Protein AF-A0AAV1A420-F1 (afdb_monomer_lite)

Radius of gyration: 37.86 Å; chains: 1; bounding box: 73×34×100 Å

Foldseek 3Di:
DDPVVVVVVVVVVVVVVVVVVVVVVVVVVVVVVVVVVVVVVVVVVVVVVVVVVVVVVVVVVVVVVLVVVLVVLVVVCVVPVCSCVPDDPVSVVVSVVVVVVVVVVVVVVVVVVD

Secondary structure (DSSP, 8-state):
--HHHHHHHHHHHHHHHHHHHHHHHHHHHHHHHHHHHHHHHHHHHHHHHHHHHHHHHHHHHHHHHHHHHHHHHHHHHHH-GGGGTT--HHHHHHHHHHHHHHHHHHHHHHHTT-

Structure (mmCIF, N/CA/C/O backbone):
data_AF-A0AAV1A420-F1
#
_entry.id   AF-A0AAV1A420-F1
#
loop_
_atom_site.group_PDB
_atom_site.id
_atom_site.type_symbol
_atom_site.label_atom_id
_atom_site.label_alt_id
_atom_site.label_comp_id
_atom_site.label_asym_id
_atom_site.label_entity_id
_atom_site.label_seq_id
_atom_site.pdbx_PDB_ins_code
_atom_site.Cartn_x
_atom_site.Cartn_y
_atom_site.Cartn_z
_atom_site.occupancy
_atom_site.B_iso_or_equiv
_atom_site.auth_seq_id
_atom_site.auth_comp_id
_atom_site.auth_asym_id
_atom_site.auth_atom_id
_atom_site.pdbx_PDB_model_num
ATOM 1 N N . MET A 1 1 ? 52.264 13.728 -80.039 1.00 52.75 1 MET A N 1
ATOM 2 C CA . MET A 1 1 ? 51.487 13.950 -78.789 1.00 52.75 1 MET A CA 1
ATOM 3 C C . MET A 1 1 ? 51.729 12.813 -77.800 1.00 52.75 1 MET A C 1
ATOM 5 O O . MET A 1 1 ? 51.661 11.649 -78.171 1.00 52.75 1 MET A O 1
ATOM 9 N N . ASN A 1 2 ? 52.093 13.142 -76.558 1.00 55.22 2 ASN A N 1
ATOM 10 C CA . ASN A 1 2 ? 52.756 12.228 -75.622 1.00 55.22 2 ASN A CA 1
ATOM 11 C C . ASN A 1 2 ? 51.743 11.395 -74.796 1.00 55.22 2 ASN A C 1
ATOM 13 O O . ASN A 1 2 ? 51.209 11.878 -73.794 1.00 55.22 2 ASN A O 1
ATOM 17 N N . LYS A 1 3 ? 51.490 10.139 -75.206 1.00 58.91 3 LYS A N 1
ATOM 18 C CA . LYS A 1 3 ? 50.515 9.196 -74.596 1.00 58.91 3 LYS A CA 1
ATOM 19 C C . LYS A 1 3 ? 50.674 9.034 -73.068 1.00 58.91 3 LYS A C 1
ATOM 21 O O . LYS A 1 3 ? 49.698 8.803 -72.358 1.00 58.91 3 LYS A O 1
ATOM 26 N N . LYS A 1 4 ? 51.886 9.242 -72.538 1.00 63.66 4 LYS A N 1
ATOM 27 C CA . LYS A 1 4 ? 52.215 9.155 -71.102 1.00 63.66 4 LYS A CA 1
ATOM 28 C C . LYS A 1 4 ? 51.576 10.271 -70.255 1.00 63.66 4 LYS A C 1
ATOM 30 O O . LYS A 1 4 ? 51.261 10.041 -69.089 1.00 63.66 4 LYS A O 1
ATOM 35 N N . LYS A 1 5 ? 51.347 11.464 -70.827 1.00 62.88 5 LYS A N 1
ATOM 36 C CA . LYS A 1 5 ? 50.676 12.581 -70.129 1.00 62.88 5 LYS A CA 1
ATOM 37 C C . LYS A 1 5 ? 49.162 12.357 -70.008 1.00 62.88 5 LYS A C 1
ATOM 39 O O . LYS A 1 5 ? 48.612 12.612 -68.943 1.00 62.88 5 LYS A O 1
ATOM 44 N N . VAL A 1 6 ? 48.524 11.809 -71.047 1.00 66.31 6 VAL A N 1
ATOM 45 C CA . VAL A 1 6 ? 47.072 11.530 -71.085 1.00 66.31 6 VAL A CA 1
ATOM 46 C C . VAL A 1 6 ? 46.671 10.410 -70.114 1.00 66.31 6 VAL A C 1
ATOM 48 O O . VAL A 1 6 ? 45.632 10.486 -69.464 1.00 66.31 6 VAL A O 1
ATOM 51 N N . ASN A 1 7 ? 47.512 9.386 -69.944 1.00 64.81 7 ASN A N 1
ATOM 52 C CA . ASN A 1 7 ? 47.237 8.322 -68.971 1.00 64.81 7 ASN A CA 1
ATOM 53 C C . ASN A 1 7 ? 47.410 8.788 -67.516 1.00 64.81 7 ASN A C 1
ATOM 55 O O . ASN A 1 7 ? 46.632 8.388 -66.652 1.00 64.81 7 ASN A O 1
ATOM 59 N N . ARG A 1 8 ? 48.380 9.673 -67.235 1.00 61.94 8 ARG A N 1
ATOM 60 C CA . ARG A 1 8 ? 48.552 10.259 -65.893 1.00 61.94 8 ARG A CA 1
ATOM 61 C C . ARG A 1 8 ? 47.397 11.178 -65.5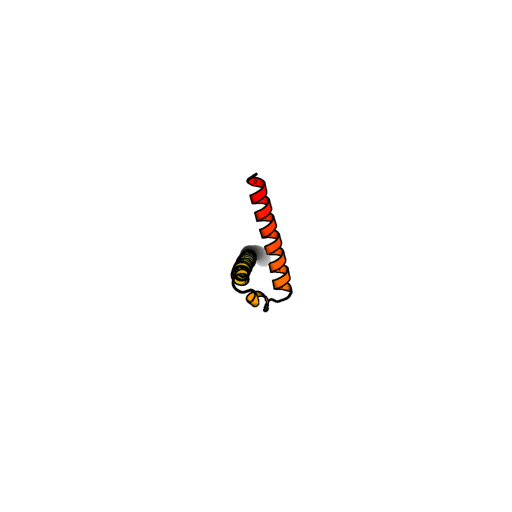00 1.00 61.94 8 ARG A C 1
ATOM 63 O O . ARG A 1 8 ? 47.025 11.170 -64.332 1.00 61.94 8 ARG A O 1
ATOM 70 N N . SER A 1 9 ? 46.836 11.955 -66.428 1.00 65.50 9 SER A N 1
ATOM 71 C CA . SER A 1 9 ? 45.668 12.792 -66.127 1.00 65.50 9 SER A CA 1
ATOM 72 C C . SER A 1 9 ? 44.429 11.943 -65.837 1.00 65.50 9 SER A C 1
ATOM 74 O O . SER A 1 9 ? 43.808 12.146 -64.802 1.00 65.50 9 SER A O 1
ATOM 76 N N . ARG A 1 10 ? 44.141 10.913 -66.647 1.00 64.19 10 ARG A N 1
ATOM 77 C CA . ARG A 1 10 ? 43.021 9.982 -66.395 1.00 64.19 10 ARG A CA 1
ATOM 78 C C . ARG A 1 10 ? 43.139 9.221 -65.072 1.00 64.19 10 ARG A C 1
ATOM 80 O O . ARG A 1 10 ? 42.134 9.019 -64.400 1.00 64.19 10 ARG A O 1
ATOM 87 N N . ALA A 1 11 ? 44.347 8.805 -64.688 1.00 66.81 11 ALA A N 1
ATOM 88 C CA . ALA A 1 11 ? 44.574 8.144 -63.402 1.00 66.81 11 ALA A CA 1
ATOM 89 C C . ALA A 1 11 ? 44.324 9.091 -62.216 1.00 66.81 11 ALA A C 1
ATOM 91 O O . ALA A 1 11 ? 43.719 8.686 -61.229 1.00 66.81 11 ALA A O 1
ATOM 92 N N . LYS A 1 12 ? 44.733 10.363 -62.325 1.00 65.44 12 LYS A N 1
ATOM 93 C CA . LYS A 1 12 ? 44.468 11.382 -61.297 1.00 65.44 12 LYS A CA 1
ATOM 94 C C . LYS A 1 12 ? 42.977 11.686 -61.148 1.00 65.44 12 LYS A C 1
ATOM 96 O O . LYS A 1 12 ? 42.524 11.815 -60.018 1.00 65.44 12 LYS A O 1
ATOM 101 N N . THR A 1 13 ? 42.233 11.748 -62.254 1.00 69.69 13 THR A N 1
ATOM 102 C CA . THR A 1 13 ? 40.770 11.917 -62.236 1.00 69.69 13 THR A CA 1
ATOM 103 C C . THR A 1 13 ? 40.098 10.745 -61.516 1.00 69.69 13 THR A C 1
ATOM 105 O O . THR A 1 13 ? 39.446 10.964 -60.506 1.00 69.69 13 THR A O 1
ATOM 108 N N . LYS A 1 14 ? 40.409 9.498 -61.904 1.00 72.44 14 LYS A N 1
ATOM 109 C CA . LYS A 1 14 ? 39.865 8.293 -61.248 1.00 72.44 14 LYS A CA 1
ATOM 110 C C . LYS A 1 14 ? 40.155 8.215 -59.744 1.00 72.44 14 LYS A C 1
ATOM 112 O O . LYS A 1 14 ? 39.311 7.765 -58.983 1.00 72.44 14 LYS A O 1
ATOM 117 N N . ILE A 1 15 ? 41.344 8.634 -59.300 1.00 72.06 15 ILE A N 1
ATOM 118 C CA . ILE A 1 15 ? 41.695 8.653 -57.867 1.00 72.06 15 ILE A CA 1
ATOM 119 C C . ILE A 1 15 ? 40.902 9.729 -57.110 1.00 72.06 15 ILE A C 1
ATOM 121 O O . ILE A 1 15 ? 40.568 9.527 -55.944 1.00 72.06 15 ILE A O 1
ATOM 125 N N . GLY A 1 16 ? 40.626 10.871 -57.746 1.00 72.56 16 GLY A N 1
ATOM 126 C CA . GLY A 1 16 ? 39.778 11.919 -57.180 1.00 72.56 16 GLY A CA 1
ATOM 127 C C . GLY A 1 16 ? 38.335 11.450 -57.006 1.00 72.56 16 GLY A C 1
ATOM 128 O O . GLY A 1 16 ? 37.777 11.611 -55.923 1.00 72.56 16 GLY A O 1
ATOM 129 N N . ASP A 1 17 ? 37.789 10.793 -58.029 1.00 74.19 17 ASP A N 1
ATOM 130 C CA . ASP A 1 17 ? 36.419 10.272 -58.024 1.00 74.19 17 ASP A CA 1
ATOM 131 C C . ASP A 1 17 ? 36.236 9.192 -56.941 1.00 74.19 17 ASP A C 1
ATOM 133 O O . ASP A 1 17 ? 35.357 9.312 -56.093 1.00 74.19 17 ASP A O 1
ATOM 137 N N . LEU A 1 18 ? 37.165 8.230 -56.849 1.00 70.88 18 LEU A N 1
ATOM 138 C CA . LEU A 1 18 ? 37.154 7.187 -55.809 1.00 70.88 18 LEU A CA 1
ATOM 139 C C . LEU A 1 18 ? 37.292 7.744 -54.384 1.00 70.88 18 LEU A C 1
ATOM 141 O O . LEU A 1 18 ? 36.743 7.193 -53.433 1.00 70.88 18 LEU A O 1
ATOM 145 N N . LYS A 1 19 ? 38.060 8.826 -54.195 1.00 71.00 19 LYS A N 1
ATOM 146 C CA . LYS A 1 19 ? 38.159 9.485 -52.883 1.00 71.00 19 LYS A CA 1
ATOM 147 C C . LYS A 1 19 ? 36.854 10.178 -52.503 1.00 71.00 19 LYS A C 1
ATOM 149 O O . LYS A 1 19 ? 36.515 10.187 -51.325 1.00 71.00 19 LYS A O 1
ATOM 154 N N . LYS A 1 20 ? 36.151 10.751 -53.480 1.00 75.94 20 LYS A N 1
ATOM 155 C CA . LYS A 1 20 ? 34.871 11.422 -53.263 1.00 75.94 20 LYS A CA 1
ATOM 156 C C . LYS A 1 20 ? 33.777 10.419 -52.894 1.00 75.94 20 LYS A C 1
ATOM 158 O O . LYS A 1 20 ? 33.082 10.654 -51.914 1.00 75.94 20 LYS A O 1
ATOM 163 N N . GLU A 1 21 ? 33.704 9.293 -53.604 1.00 71.81 21 GLU A N 1
ATOM 164 C CA . GLU A 1 21 ? 32.774 8.193 -53.304 1.00 71.81 21 GLU A CA 1
ATOM 165 C C . GLU A 1 21 ? 32.998 7.640 -51.892 1.00 71.81 21 GLU A C 1
ATOM 167 O O . GLU A 1 21 ? 32.080 7.645 -51.081 1.00 71.81 21 GLU A O 1
ATOM 172 N N . ARG A 1 22 ? 34.244 7.302 -51.523 1.00 68.12 22 ARG A N 1
ATOM 173 C CA . ARG A 1 22 ? 34.526 6.794 -50.168 1.00 68.12 22 ARG A CA 1
ATOM 174 C C . ARG A 1 22 ? 34.173 7.773 -49.055 1.00 68.12 22 ARG A C 1
ATOM 176 O O . ARG A 1 22 ? 33.736 7.340 -47.998 1.00 68.12 22 ARG A O 1
ATOM 183 N N . ASN A 1 23 ? 34.409 9.069 -49.250 1.00 73.50 23 ASN A N 1
ATOM 184 C CA . ASN A 1 23 ? 34.067 10.056 -48.228 1.00 73.50 23 ASN A CA 1
ATOM 185 C C . ASN A 1 23 ? 32.544 10.168 -48.059 1.00 73.50 23 ASN A C 1
ATOM 187 O O . ASN A 1 23 ? 32.068 10.239 -46.932 1.00 73.50 23 ASN A O 1
ATOM 191 N N . GLN A 1 24 ? 31.797 10.119 -49.164 1.00 80.19 24 GLN A N 1
ATOM 192 C CA . GLN A 1 24 ? 30.337 10.144 -49.150 1.00 80.19 24 GLN A CA 1
ATOM 193 C C . GLN A 1 24 ? 29.744 8.886 -48.492 1.00 80.19 24 GLN A C 1
ATOM 195 O O . GLN A 1 24 ? 28.808 8.988 -47.702 1.00 80.19 24 GLN A O 1
ATOM 200 N N . ASP A 1 25 ? 30.330 7.716 -48.749 1.00 72.69 25 ASP A N 1
ATOM 201 C CA . ASP A 1 25 ? 29.922 6.459 -48.115 1.00 72.69 25 ASP A CA 1
ATOM 202 C C . ASP A 1 25 ? 30.202 6.465 -46.603 1.00 72.69 25 ASP A C 1
ATOM 204 O O . ASP A 1 25 ? 29.376 6.017 -45.807 1.00 72.69 25 ASP A O 1
ATOM 208 N N . VAL A 1 26 ? 31.349 7.012 -46.182 1.00 74.56 26 VAL A N 1
ATOM 209 C CA . VAL A 1 26 ? 31.712 7.133 -44.759 1.00 74.56 26 VAL A CA 1
ATOM 210 C C . VAL A 1 26 ? 30.763 8.075 -44.019 1.00 74.56 26 VAL A C 1
ATOM 212 O O . VAL A 1 26 ? 30.299 7.725 -42.934 1.00 74.56 26 VAL A O 1
ATOM 215 N N . GLU A 1 27 ? 30.430 9.231 -44.600 1.00 74.62 27 GLU A N 1
ATOM 216 C CA . GLU A 1 27 ? 29.439 10.151 -44.026 1.00 74.62 27 GLU A CA 1
ATOM 217 C C . GLU A 1 27 ? 28.048 9.498 -43.932 1.00 74.62 27 GLU A C 1
ATOM 219 O O . GLU A 1 27 ? 27.361 9.651 -42.918 1.00 74.62 27 GLU A O 1
ATOM 224 N N . GLY A 1 28 ? 27.649 8.710 -44.938 1.00 72.62 28 GLY A N 1
ATOM 225 C CA . GLY A 1 28 ? 26.388 7.965 -44.931 1.00 72.62 28 GLY A CA 1
ATOM 226 C C . GLY A 1 28 ? 26.314 6.930 -43.805 1.00 72.62 28 GLY A C 1
ATOM 227 O O . GLY A 1 28 ? 25.345 6.919 -43.044 1.00 72.62 28 GLY A O 1
ATOM 228 N N . CYS A 1 29 ? 27.359 6.113 -43.646 1.00 70.25 29 CYS A N 1
ATOM 229 C CA . CYS A 1 29 ? 27.442 5.101 -42.587 1.00 70.25 29 CYS A CA 1
ATOM 230 C C . CYS A 1 29 ? 27.473 5.712 -41.176 1.00 70.25 29 CYS A C 1
ATOM 232 O O . CYS A 1 29 ? 26.863 5.178 -40.250 1.00 70.25 29 CYS A O 1
ATOM 234 N N . GLN A 1 30 ? 28.168 6.838 -40.990 1.00 69.69 30 GLN A N 1
ATOM 235 C CA . GLN A 1 30 ? 28.168 7.551 -39.708 1.00 69.69 30 GLN A CA 1
ATOM 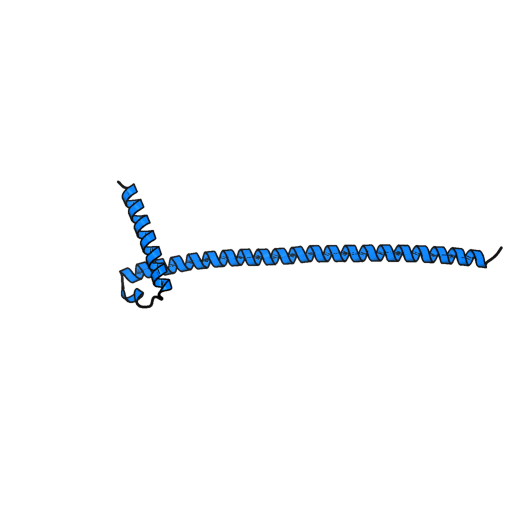236 C C . GLN A 1 30 ? 26.784 8.116 -39.382 1.00 69.69 30 GLN A C 1
ATOM 238 O O . GLN A 1 30 ? 26.303 7.972 -38.259 1.00 69.69 30 GLN A O 1
ATOM 243 N N . SER A 1 31 ? 26.118 8.706 -40.376 1.00 69.94 31 SER A N 1
ATOM 244 C CA . SER A 1 31 ? 24.775 9.263 -40.207 1.00 69.94 31 SER A CA 1
ATOM 245 C C . SER A 1 31 ? 23.753 8.185 -39.837 1.00 69.94 31 SER A C 1
ATOM 247 O O . SER A 1 31 ? 22.930 8.411 -38.952 1.00 69.94 31 SER A O 1
ATOM 249 N N . SER A 1 32 ? 23.815 6.998 -40.456 1.00 68.00 32 SER A N 1
ATOM 250 C CA . SER A 1 32 ? 22.908 5.896 -40.110 1.00 68.00 32 SER A CA 1
ATOM 251 C C . SER A 1 32 ? 23.158 5.357 -38.699 1.00 68.00 32 SER A C 1
ATOM 253 O O . SER A 1 32 ? 22.200 5.173 -37.954 1.00 68.00 32 SER A O 1
ATOM 255 N N . SER A 1 33 ? 24.424 5.187 -38.294 1.00 65.25 33 SER A N 1
ATOM 256 C CA . SER A 1 33 ? 24.785 4.714 -36.946 1.00 65.25 33 SER A CA 1
ATOM 257 C C . SER A 1 33 ? 24.244 5.634 -35.849 1.00 65.25 33 SER A C 1
ATOM 259 O O . SER A 1 33 ? 23.646 5.166 -34.885 1.00 65.25 33 SER A O 1
ATOM 261 N N . LEU A 1 34 ? 24.383 6.954 -36.018 1.00 69.94 34 LEU A N 1
ATOM 262 C CA . LEU A 1 34 ? 23.873 7.943 -35.060 1.00 69.94 34 LEU A CA 1
ATOM 263 C C . LEU A 1 34 ? 22.337 7.934 -34.972 1.00 69.94 34 LEU A C 1
ATOM 265 O O . LEU A 1 34 ? 21.764 8.107 -33.894 1.00 69.94 34 LEU A O 1
ATOM 269 N N . VAL A 1 35 ? 21.644 7.726 -36.095 1.00 70.25 35 VAL A N 1
ATOM 270 C CA . VAL A 1 35 ? 20.177 7.603 -36.117 1.00 70.25 35 VAL A CA 1
ATOM 271 C C . VAL A 1 35 ? 19.712 6.331 -35.402 1.00 70.25 35 VAL A C 1
ATOM 273 O O . VAL A 1 35 ? 18.713 6.364 -34.683 1.00 70.25 35 VAL A O 1
ATOM 276 N N . ASP A 1 36 ? 20.429 5.221 -35.558 1.00 64.56 36 ASP A N 1
ATOM 277 C CA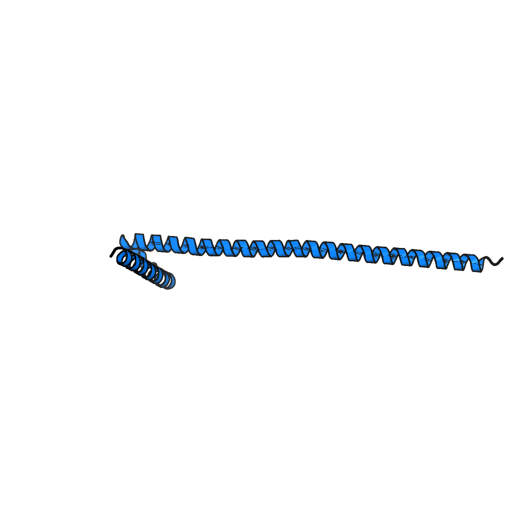 . ASP A 1 36 ? 20.089 3.965 -34.887 1.00 64.56 36 ASP A CA 1
ATOM 278 C C . ASP A 1 36 ? 20.388 4.027 -33.381 1.00 64.56 36 ASP A C 1
ATOM 280 O O . ASP A 1 36 ? 19.562 3.605 -32.568 1.00 64.56 36 ASP A O 1
ATOM 284 N N . GLU A 1 37 ? 21.505 4.645 -32.988 1.00 65.88 37 GLU A N 1
ATOM 285 C CA . GLU A 1 37 ? 21.841 4.911 -31.585 1.00 65.88 37 GLU A CA 1
ATOM 286 C C . GLU A 1 37 ? 20.799 5.808 -30.907 1.00 65.88 37 GLU A C 1
ATOM 288 O O . GLU A 1 37 ? 20.297 5.467 -29.837 1.00 65.88 37 GLU A O 1
ATOM 293 N N . THR A 1 38 ? 20.410 6.922 -31.534 1.00 66.38 38 THR A N 1
ATOM 294 C CA . THR A 1 38 ? 19.406 7.840 -30.965 1.00 66.38 38 THR A CA 1
ATOM 295 C C . THR A 1 38 ? 18.030 7.189 -30.821 1.00 66.38 38 THR A C 1
ATOM 297 O O . THR A 1 38 ? 17.376 7.354 -29.789 1.00 66.38 38 THR A O 1
ATOM 300 N N . LYS A 1 39 ? 17.592 6.391 -31.805 1.00 71.88 39 LYS A N 1
ATOM 301 C CA . LYS A 1 39 ? 16.348 5.610 -31.695 1.00 71.88 39 LYS A CA 1
ATOM 302 C C . LYS A 1 39 ? 16.425 4.580 -30.571 1.00 71.88 39 LYS A C 1
ATOM 304 O O . LYS A 1 39 ? 15.489 4.474 -29.781 1.00 71.88 39 LYS A O 1
ATOM 309 N N . ASN A 1 40 ? 17.533 3.851 -30.463 1.00 74.38 40 ASN A N 1
ATOM 310 C CA . ASN A 1 40 ? 17.733 2.867 -29.403 1.00 74.38 40 ASN A CA 1
ATOM 311 C C . ASN A 1 40 ? 17.719 3.517 -28.009 1.00 74.38 40 ASN A C 1
ATOM 313 O O . ASN A 1 40 ? 17.018 3.045 -27.116 1.00 74.38 40 ASN A O 1
ATOM 317 N N . VAL A 1 41 ? 18.410 4.648 -27.835 1.00 70.69 41 VAL A N 1
ATOM 318 C CA . VAL A 1 41 ? 18.407 5.419 -26.581 1.00 70.69 41 VAL A CA 1
ATOM 319 C C . VAL A 1 41 ? 16.987 5.845 -26.195 1.00 70.69 41 VAL A C 1
ATOM 321 O O . VAL A 1 41 ? 16.616 5.719 -25.028 1.00 70.69 41 VAL A O 1
ATOM 324 N N . ASN A 1 42 ? 16.161 6.260 -27.160 1.00 82.44 42 ASN A N 1
ATOM 325 C CA . ASN A 1 42 ? 14.758 6.605 -26.911 1.00 82.44 42 ASN A CA 1
ATOM 326 C C . ASN A 1 42 ? 13.902 5.399 -26.487 1.00 82.44 42 ASN A C 1
ATOM 328 O O . ASN A 1 42 ? 12.983 5.548 -25.683 1.00 82.44 42 ASN A O 1
ATOM 332 N N . HIS A 1 43 ? 14.184 4.199 -26.995 1.00 89.44 43 HIS A N 1
ATOM 333 C CA . HIS A 1 43 ? 13.487 2.987 -26.557 1.00 89.44 43 HIS A CA 1
ATOM 334 C C . HIS A 1 43 ? 13.923 2.542 -25.158 1.00 89.44 43 HIS A C 1
ATOM 336 O O . HIS A 1 43 ? 13.076 2.181 -24.340 1.00 89.44 43 HIS A O 1
ATOM 342 N N . VAL A 1 44 ? 15.222 2.606 -24.855 1.00 87.19 44 VAL A N 1
ATOM 343 C CA . VAL A 1 44 ? 15.756 2.272 -23.527 1.00 87.19 44 VAL A CA 1
ATOM 344 C C . VAL A 1 44 ? 15.204 3.225 -22.467 1.00 87.19 44 VAL A C 1
ATOM 346 O O . VAL A 1 44 ? 14.720 2.762 -21.434 1.00 87.19 44 VAL A O 1
ATOM 349 N N . SER A 1 45 ? 15.204 4.534 -22.732 1.00 91.69 45 SER A N 1
ATOM 350 C CA . SER A 1 45 ? 14.662 5.527 -21.798 1.00 91.69 45 SER A CA 1
ATOM 351 C C . SER A 1 45 ? 13.159 5.347 -21.578 1.00 91.69 45 SER A C 1
ATOM 353 O O . SER A 1 45 ? 12.694 5.415 -20.441 1.00 91.69 45 SER A O 1
ATOM 355 N N . PHE A 1 46 ? 12.402 5.018 -22.630 1.00 92.88 46 PHE A N 1
ATOM 356 C CA . PHE A 1 46 ? 10.982 4.693 -22.509 1.00 92.88 46 PHE A CA 1
ATOM 357 C C . PHE A 1 46 ? 10.741 3.473 -21.610 1.00 92.88 46 PHE A C 1
ATOM 359 O O . PHE A 1 46 ? 9.873 3.512 -20.739 1.00 92.88 46 PHE A O 1
ATOM 366 N N . ILE A 1 47 ? 11.513 2.395 -21.783 1.00 95.19 47 ILE A N 1
ATOM 367 C CA . ILE A 1 47 ? 11.382 1.190 -20.951 1.00 95.19 47 ILE A CA 1
ATOM 368 C C . ILE A 1 47 ? 11.731 1.504 -19.492 1.00 95.19 47 ILE A C 1
ATOM 370 O O . ILE A 1 47 ? 10.980 1.123 -18.598 1.00 95.19 47 ILE A O 1
ATOM 374 N N . GLN A 1 48 ? 12.818 2.238 -19.243 1.00 96.94 48 GLN A N 1
ATOM 375 C CA . GLN A 1 48 ? 13.200 2.662 -17.892 1.00 96.94 48 GLN A CA 1
ATOM 376 C C . GLN A 1 48 ? 12.104 3.497 -17.228 1.00 96.94 48 GLN A C 1
ATOM 378 O O . GLN A 1 48 ? 11.727 3.223 -16.091 1.00 96.94 48 GLN A O 1
ATOM 383 N N . GLN A 1 49 ? 11.530 4.458 -17.953 1.00 96.69 49 GLN A N 1
ATOM 384 C CA . GLN A 1 49 ? 10.408 5.245 -17.453 1.00 96.69 49 GLN A CA 1
ATOM 385 C C . GLN A 1 49 ? 9.210 4.353 -17.096 1.00 96.69 49 GLN A C 1
ATOM 387 O O . GLN A 1 49 ? 8.587 4.541 -16.054 1.00 96.69 49 GLN A O 1
ATOM 392 N N . LYS A 1 50 ? 8.893 3.353 -17.927 1.00 97.31 50 LYS A N 1
ATOM 393 C CA . LYS A 1 50 ? 7.789 2.423 -17.655 1.00 97.31 50 LYS A CA 1
ATOM 394 C C . LYS A 1 50 ? 8.037 1.533 -16.443 1.00 97.31 50 LYS A C 1
ATOM 396 O O . LYS A 1 50 ? 7.078 1.229 -15.738 1.00 97.31 50 LYS A O 1
ATOM 401 N N . ILE A 1 51 ? 9.286 1.148 -16.190 1.00 97.69 51 ILE A N 1
ATOM 402 C CA . ILE A 1 51 ? 9.670 0.421 -14.974 1.00 97.69 51 ILE A CA 1
ATOM 403 C C . ILE A 1 51 ? 9.392 1.295 -13.749 1.00 97.69 51 ILE A C 1
ATOM 405 O O . ILE A 1 51 ? 8.639 0.867 -12.879 1.00 97.69 51 ILE A O 1
ATOM 409 N N . VAL A 1 52 ? 9.880 2.539 -13.735 1.00 97.94 52 VAL A N 1
ATOM 410 C CA . VAL A 1 52 ? 9.649 3.478 -12.621 1.00 97.94 52 VAL A CA 1
ATOM 411 C C . VAL A 1 52 ? 8.151 3.717 -12.394 1.00 97.94 52 VAL A C 1
ATOM 413 O O . VAL A 1 52 ? 7.663 3.610 -11.273 1.00 97.94 52 VAL A O 1
ATOM 416 N N . GLU A 1 53 ? 7.377 3.951 -13.4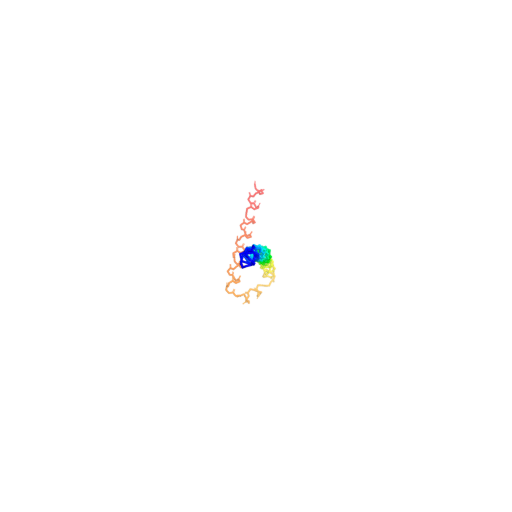60 1.00 97.94 53 GLU A N 1
ATOM 417 C CA . GLU A 1 53 ? 5.919 4.116 -13.358 1.00 97.94 53 GLU A CA 1
ATOM 418 C C . GLU A 1 53 ? 5.217 2.877 -12.769 1.00 97.94 53 GLU A C 1
ATOM 420 O O . GLU A 1 53 ? 4.204 3.004 -12.074 1.00 97.94 53 GLU A O 1
ATOM 425 N N . ALA A 1 54 ? 5.699 1.671 -13.079 1.00 97.88 54 ALA A N 1
ATOM 426 C CA . ALA A 1 54 ? 5.145 0.428 -12.553 1.00 97.88 54 ALA A CA 1
ATOM 427 C C . ALA A 1 54 ? 5.531 0.208 -11.083 1.00 97.88 54 ALA A C 1
ATOM 429 O O . ALA A 1 54 ? 4.682 -0.209 -10.295 1.00 97.88 54 ALA A O 1
ATOM 430 N N . GLU A 1 55 ? 6.768 0.529 -10.706 1.00 98.12 55 GLU A N 1
ATOM 431 C CA . GLU A 1 55 ? 7.253 0.479 -9.323 1.00 98.12 55 GLU A CA 1
ATOM 432 C C . GLU A 1 55 ? 6.475 1.448 -8.426 1.00 98.12 55 GLU A C 1
ATOM 434 O O . GLU A 1 55 ? 5.975 1.044 -7.375 1.00 98.12 55 GLU A O 1
ATOM 439 N N . ASP A 1 56 ? 6.248 2.681 -8.883 1.00 98.19 56 ASP A N 1
ATOM 440 C CA . ASP A 1 56 ? 5.442 3.674 -8.166 1.00 98.19 56 ASP A CA 1
ATOM 441 C C . ASP A 1 56 ? 4.001 3.197 -7.944 1.00 98.19 56 ASP A C 1
ATOM 443 O O . ASP A 1 56 ? 3.414 3.386 -6.872 1.00 98.19 56 ASP A O 1
ATOM 447 N N . LYS A 1 57 ? 3.400 2.572 -8.963 1.00 98.06 57 LYS A N 1
ATOM 448 C CA . LYS A 1 57 ? 2.053 1.993 -8.850 1.00 98.06 57 LYS A CA 1
ATOM 449 C C . LYS A 1 57 ? 2.033 0.822 -7.875 1.00 98.06 57 LYS A C 1
ATOM 451 O O . LYS A 1 57 ? 1.109 0.732 -7.067 1.00 98.06 57 LYS A O 1
ATOM 456 N N . LEU A 1 58 ? 3.032 -0.055 -7.935 1.00 98.19 58 LEU A N 1
ATOM 457 C CA . LEU A 1 58 ? 3.152 -1.193 -7.030 1.00 98.19 58 LEU A CA 1
ATOM 458 C C . LEU A 1 58 ? 3.281 -0.729 -5.579 1.00 98.19 58 LEU A C 1
ATOM 460 O O . LEU A 1 58 ? 2.604 -1.267 -4.706 1.00 98.19 58 LEU A O 1
ATOM 464 N N . GLU A 1 59 ? 4.092 0.293 -5.322 1.00 98.00 59 GLU A N 1
ATOM 465 C CA . GLU A 1 59 ? 4.287 0.832 -3.980 1.00 98.00 59 GLU A CA 1
ATOM 466 C C . GLU A 1 59 ? 3.007 1.465 -3.422 1.00 98.00 59 GLU A C 1
ATOM 468 O O . GLU A 1 59 ? 2.651 1.244 -2.262 1.00 98.00 59 GLU A O 1
ATOM 473 N N . LYS A 1 60 ? 2.249 2.191 -4.253 1.00 97.44 60 LYS A N 1
ATOM 474 C CA . LYS A 1 60 ? 0.926 2.708 -3.864 1.00 97.44 60 LYS A CA 1
ATOM 475 C C . LYS A 1 60 ? -0.031 1.580 -3.492 1.00 97.44 60 LYS A C 1
ATOM 477 O O . LYS A 1 60 ? -0.636 1.629 -2.424 1.00 97.44 60 LYS A O 1
ATOM 482 N N . LEU A 1 61 ? -0.116 0.541 -4.323 1.00 98.00 61 LEU A N 1
ATOM 483 C CA . LEU A 1 61 ? -0.974 -0.614 -4.054 1.00 98.00 61 LEU A CA 1
ATOM 484 C C . LEU A 1 61 ? -0.554 -1.364 -2.787 1.00 98.00 61 LEU A C 1
ATOM 486 O O . LEU A 1 61 ? -1.416 -1.774 -2.016 1.00 98.00 61 LEU A O 1
ATOM 490 N N . ARG A 1 62 ? 0.751 -1.513 -2.530 1.00 97.06 62 ARG A N 1
ATOM 491 C CA . ARG A 1 62 ? 1.261 -2.111 -1.286 1.00 97.06 62 ARG A CA 1
ATOM 492 C C . ARG A 1 62 ? 0.818 -1.321 -0.064 1.00 97.06 62 ARG A C 1
ATOM 494 O O . ARG A 1 62 ? 0.287 -1.916 0.868 1.00 97.06 62 ARG A O 1
ATOM 501 N N . LYS A 1 63 ? 0.964 0.006 -0.087 1.00 93.69 63 LYS A N 1
ATOM 502 C CA . LYS A 1 63 ? 0.512 0.879 1.008 1.00 93.69 63 LYS A CA 1
ATOM 503 C C . LYS A 1 63 ? -0.999 0.807 1.214 1.00 93.69 63 LYS A C 1
ATOM 505 O O . LYS A 1 63 ? -1.459 0.710 2.347 1.00 93.69 63 LYS A O 1
ATOM 510 N N . GLU A 1 64 ? -1.775 0.827 0.133 1.00 95.69 64 GLU A N 1
ATOM 511 C CA . GLU A 1 64 ? -3.234 0.702 0.205 1.00 95.69 64 GLU A CA 1
ATOM 512 C C . GLU A 1 64 ? -3.674 -0.654 0.760 1.00 95.69 64 GLU A C 1
ATOM 514 O O . GLU A 1 64 ? -4.561 -0.707 1.611 1.00 95.69 64 GLU A O 1
ATOM 519 N N . ASN A 1 65 ? -3.058 -1.746 0.305 1.00 96.31 65 ASN A N 1
ATOM 520 C CA . ASN A 1 65 ? -3.348 -3.084 0.811 1.00 96.31 65 ASN A CA 1
ATOM 521 C C . ASN A 1 65 ? -2.978 -3.200 2.284 1.00 96.31 65 ASN A C 1
ATOM 523 O O . ASN A 1 65 ? -3.797 -3.660 3.073 1.00 96.31 65 ASN A O 1
ATOM 527 N N . ARG A 1 66 ? -1.807 -2.690 2.671 1.00 93.50 66 ARG A N 1
ATOM 528 C CA . ARG A 1 66 ? -1.363 -2.705 4.062 1.00 93.50 66 ARG A CA 1
ATOM 529 C C . ARG A 1 66 ? -2.316 -1.944 4.981 1.00 93.50 66 ARG A C 1
ATOM 531 O O . ARG A 1 66 ? -2.694 -2.448 6.035 1.00 93.50 66 ARG A O 1
ATOM 538 N N . LYS A 1 67 ? -2.794 -0.775 4.542 1.00 91.75 67 LYS A N 1
ATOM 539 C CA . LYS A 1 67 ? -3.824 -0.018 5.263 1.00 91.75 67 LYS A CA 1
ATOM 540 C C . LYS A 1 67 ? -5.107 -0.837 5.443 1.00 91.75 67 LYS A C 1
ATOM 542 O O . LYS A 1 67 ? -5.641 -0.893 6.544 1.00 91.75 67 LYS A O 1
ATOM 547 N N . LYS A 1 68 ? -5.582 -1.507 4.386 1.00 94.44 68 LYS A N 1
ATOM 548 C CA . LYS A 1 68 ? -6.782 -2.362 4.452 1.00 94.44 68 LYS A CA 1
ATOM 549 C C . LYS A 1 68 ? -6.593 -3.557 5.387 1.00 94.44 68 LYS A C 1
ATOM 551 O O . LYS A 1 68 ? -7.521 -3.904 6.110 1.00 94.44 68 LYS A O 1
ATOM 556 N N . GLU A 1 69 ? -5.420 -4.186 5.379 1.00 93.56 69 GLU A N 1
ATOM 557 C CA . GLU A 1 69 ? -5.083 -5.287 6.290 1.00 93.56 69 GLU A CA 1
ATOM 558 C C . GLU A 1 69 ? -5.144 -4.838 7.751 1.00 93.56 69 GLU A C 1
ATOM 560 O O . GLU A 1 69 ? -5.778 -5.507 8.567 1.00 93.56 69 GLU A O 1
ATOM 565 N N . MET A 1 70 ? -4.561 -3.679 8.065 1.00 92.88 70 MET A N 1
ATOM 566 C CA . MET A 1 70 ? -4.588 -3.109 9.412 1.00 92.88 70 MET A CA 1
ATOM 567 C C . MET A 1 70 ? -5.989 -2.671 9.842 1.00 92.88 70 MET A C 1
ATOM 569 O O . MET A 1 70 ? -6.389 -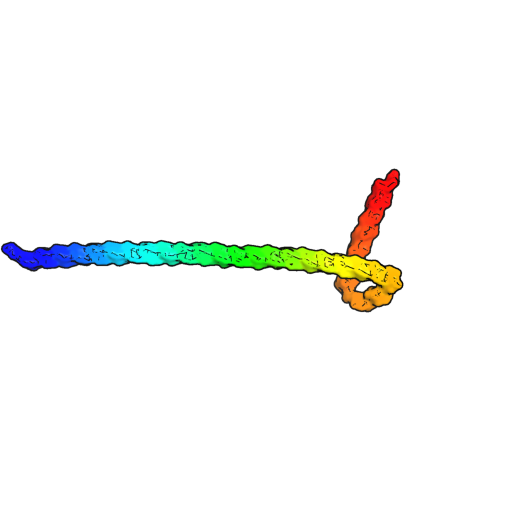2.944 10.973 1.00 92.88 70 MET A O 1
ATOM 573 N N . ASP A 1 71 ? -6.773 -2.066 8.944 1.00 92.38 71 ASP A N 1
ATOM 574 C CA . ASP A 1 71 ? -8.178 -1.733 9.210 1.00 92.38 71 ASP A CA 1
ATOM 575 C C . ASP A 1 71 ? -8.993 -3.006 9.525 1.00 92.38 71 ASP A C 1
ATOM 577 O O . ASP A 1 71 ? -9.764 -3.043 10.487 1.00 92.38 71 ASP A O 1
ATOM 581 N N . LEU A 1 72 ? -8.795 -4.085 8.757 1.00 93.31 72 LEU A N 1
ATOM 582 C CA . LEU A 1 72 ? -9.447 -5.374 9.009 1.00 93.31 72 LEU A CA 1
ATOM 583 C C . LEU A 1 72 ? -9.003 -5.999 10.332 1.00 93.31 72 LEU A C 1
ATOM 585 O O . LEU A 1 72 ? -9.837 -6.544 11.056 1.00 93.31 72 LEU A O 1
ATOM 589 N N . LEU A 1 73 ? -7.709 -5.942 10.640 1.00 93.31 73 LEU A N 1
ATOM 590 C CA . LEU A 1 73 ? -7.157 -6.438 11.894 1.00 93.31 73 LEU A CA 1
ATOM 591 C C . LEU A 1 73 ? -7.752 -5.692 13.089 1.00 93.31 73 LEU A C 1
ATOM 593 O O . LEU A 1 73 ? -8.188 -6.340 14.034 1.00 93.31 73 LEU A O 1
ATOM 597 N N . MET A 1 74 ? -7.835 -4.360 13.021 1.00 91.50 74 MET A N 1
ATOM 598 C CA . MET A 1 74 ? -8.438 -3.527 14.061 1.00 91.50 74 MET A CA 1
ATOM 599 C C . MET A 1 74 ? -9.907 -3.899 14.303 1.00 91.50 74 MET A C 1
ATOM 601 O O . MET A 1 74 ? -10.336 -4.035 15.444 1.00 91.50 74 MET A O 1
ATOM 605 N N . ILE A 1 75 ? -10.692 -4.117 13.243 1.00 91.25 75 ILE A N 1
ATOM 606 C CA . ILE A 1 75 ? -12.097 -4.535 13.385 1.00 91.25 75 ILE A CA 1
ATOM 607 C C . ILE A 1 75 ? -12.193 -5.932 14.012 1.00 91.25 75 ILE A C 1
ATOM 609 O O . ILE A 1 75 ? -13.011 -6.166 14.903 1.00 91.25 75 ILE A O 1
ATOM 613 N N . LYS A 1 76 ? -11.355 -6.872 13.564 1.00 91.50 76 LYS A N 1
ATOM 614 C CA . LYS A 1 76 ? -11.346 -8.245 14.085 1.00 91.50 76 LYS A CA 1
ATOM 615 C C . LYS A 1 76 ? -10.871 -8.311 15.535 1.00 91.50 76 LYS A C 1
ATOM 617 O O . LYS A 1 76 ? -11.410 -9.112 16.293 1.00 91.50 76 LYS A O 1
ATOM 622 N N . SER A 1 77 ? -9.911 -7.480 15.935 1.00 92.31 77 SER A N 1
ATOM 623 C CA . SER A 1 77 ? -9.376 -7.473 17.299 1.00 92.31 77 SER A CA 1
ATOM 624 C C . SER A 1 77 ? -10.376 -6.946 18.326 1.00 92.31 77 SER A C 1
ATOM 626 O O . SER A 1 77 ? -10.376 -7.415 19.461 1.00 92.31 77 SER A O 1
ATOM 628 N N . ILE A 1 78 ? -11.294 -6.059 17.923 1.00 89.38 78 ILE A N 1
ATOM 629 C CA . ILE A 1 78 ? -12.426 -5.636 18.765 1.00 89.38 78 ILE A CA 1
ATOM 630 C C . ILE A 1 78 ? -13.330 -6.830 19.112 1.00 89.38 78 ILE A C 1
ATOM 632 O O . ILE A 1 78 ? -13.840 -6.919 20.225 1.00 89.38 78 ILE A O 1
ATOM 636 N N . GLN A 1 79 ? -13.529 -7.756 18.169 1.00 92.31 79 GLN A N 1
ATOM 637 C CA . GLN A 1 79 ? -14.356 -8.951 18.375 1.00 92.31 79 GLN A CA 1
ATOM 638 C C . GLN A 1 79 ? -13.593 -10.078 19.079 1.00 92.31 79 GLN A C 1
ATOM 640 O O . GLN A 1 79 ? -14.176 -10.834 19.853 1.00 92.31 79 GLN A O 1
ATOM 645 N N . ASN A 1 80 ? -12.299 -10.209 18.792 1.00 93.12 80 ASN A N 1
ATOM 646 C CA . ASN A 1 80 ? -11.429 -11.223 19.363 1.00 93.12 80 ASN A CA 1
ATOM 647 C C . ASN A 1 80 ? -10.030 -10.638 19.631 1.00 93.12 80 ASN A C 1
ATOM 649 O O . ASN A 1 80 ? -9.196 -10.616 18.719 1.00 93.12 80 ASN A O 1
ATOM 653 N N . PRO A 1 81 ? -9.738 -10.228 20.877 1.00 90.25 81 PRO A N 1
ATOM 654 C CA . PRO A 1 81 ? -8.452 -9.638 21.241 1.00 90.25 81 PRO A CA 1
ATOM 655 C C . PRO A 1 81 ? -7.243 -10.539 20.955 1.00 90.25 81 PRO A C 1
ATOM 657 O O . PRO A 1 81 ? -6.177 -10.023 20.632 1.00 90.25 81 PRO A O 1
ATOM 660 N N . ALA A 1 82 ? -7.417 -11.868 20.970 1.00 92.25 82 ALA A N 1
ATOM 661 C CA . ALA A 1 82 ? -6.346 -12.827 20.677 1.00 92.25 82 ALA A CA 1
ATOM 662 C C . ALA A 1 82 ? -5.816 -12.730 19.231 1.00 92.25 82 ALA A C 1
ATOM 664 O O . ALA A 1 82 ? -4.771 -13.284 18.901 1.00 92.25 82 ALA A O 1
ATOM 665 N N . MET A 1 83 ? -6.505 -12.005 18.339 1.00 87.81 83 MET A N 1
ATOM 666 C CA . MET A 1 83 ? -5.990 -11.683 17.001 1.00 87.81 83 MET A CA 1
ATOM 667 C C . MET A 1 83 ? -4.711 -10.832 17.043 1.00 87.81 83 MET A C 1
ATOM 669 O O . MET A 1 83 ? -3.970 -10.815 16.063 1.00 87.81 83 MET A O 1
ATOM 673 N N . LEU A 1 84 ? -4.453 -10.130 18.150 1.00 90.56 84 LEU A N 1
ATOM 674 C CA . LEU A 1 84 ? -3.263 -9.296 18.324 1.00 90.56 84 LEU A CA 1
ATOM 675 C C . LEU A 1 84 ? -2.026 -10.100 18.748 1.00 90.56 84 LEU A C 1
ATOM 677 O O . LEU A 1 84 ? -0.910 -9.629 18.548 1.00 90.56 84 LEU A O 1
ATOM 681 N N . ASP A 1 85 ? -2.203 -11.314 19.277 1.00 90.12 85 ASP A N 1
ATOM 682 C CA . ASP A 1 85 ? -1.119 -12.107 19.881 1.00 90.12 85 ASP A CA 1
ATOM 683 C C . ASP A 1 85 ? -0.043 -12.533 18.869 1.00 90.12 85 ASP A C 1
ATOM 685 O O . ASP A 1 85 ? 1.098 -12.797 19.239 1.00 90.12 85 ASP A O 1
ATOM 689 N N . ASN A 1 86 ? -0.400 -12.590 17.583 1.00 87.88 86 ASN A N 1
ATOM 690 C CA . ASN A 1 86 ? 0.491 -13.030 16.507 1.00 87.88 86 ASN A CA 1
ATOM 691 C C . ASN A 1 86 ? 1.174 -11.874 15.764 1.00 87.88 86 ASN A C 1
ATOM 693 O O . ASN A 1 86 ? 1.840 -12.117 14.757 1.00 87.88 86 ASN A O 1
ATOM 697 N N . LEU A 1 87 ? 0.988 -10.629 16.209 1.00 92.25 87 LEU A N 1
ATOM 698 C CA . LEU A 1 87 ? 1.592 -9.483 15.543 1.00 92.25 87 LEU A CA 1
ATOM 699 C C . LEU A 1 87 ? 3.091 -9.436 15.795 1.00 92.25 87 LEU A C 1
ATOM 701 O O . LEU A 1 87 ? 3.576 -9.572 16.919 1.00 92.25 87 LEU A O 1
ATOM 705 N N . THR A 1 88 ? 3.836 -9.150 14.736 1.00 94.50 88 THR A N 1
ATOM 706 C CA . THR A 1 88 ? 5.219 -8.711 14.880 1.00 94.50 88 THR A CA 1
ATOM 707 C C . THR A 1 88 ? 5.276 -7.362 15.606 1.00 94.50 88 THR A C 1
ATOM 709 O O . THR A 1 88 ? 4.293 -6.616 15.694 1.00 94.50 88 THR A O 1
ATOM 712 N N . MET A 1 89 ? 6.452 -7.016 16.133 1.00 94.00 89 MET A N 1
ATOM 713 C CA . MET A 1 89 ? 6.658 -5.713 16.772 1.00 94.00 89 MET A CA 1
ATOM 714 C C . MET A 1 89 ? 6.363 -4.558 15.803 1.00 94.00 89 MET A C 1
ATOM 716 O O . MET A 1 89 ? 5.701 -3.592 16.177 1.00 94.00 89 MET A O 1
ATOM 720 N N . ASP A 1 90 ? 6.799 -4.686 14.548 1.00 93.69 90 ASP A N 1
ATOM 721 C CA . ASP A 1 90 ? 6.587 -3.668 13.517 1.00 93.69 90 ASP A CA 1
ATOM 722 C C . ASP A 1 90 ? 5.098 -3.508 13.186 1.00 93.69 90 ASP A C 1
ATOM 724 O O . ASP A 1 90 ? 4.593 -2.387 13.131 1.00 93.69 90 ASP A O 1
ATOM 728 N N . GLU A 1 91 ? 4.367 -4.619 13.061 1.00 92.38 91 GLU A N 1
ATOM 729 C CA . GLU A 1 91 ? 2.907 -4.612 12.901 1.00 92.38 91 GLU A CA 1
ATOM 730 C C . GLU A 1 91 ? 2.196 -3.958 14.083 1.00 92.38 91 GLU A C 1
ATOM 732 O O . GLU A 1 91 ? 1.246 -3.202 13.894 1.00 92.38 91 GLU A O 1
ATOM 737 N N . SER A 1 92 ? 2.672 -4.206 15.302 1.00 92.69 92 SER A N 1
ATOM 738 C CA . SER A 1 92 ? 2.100 -3.622 16.516 1.00 92.69 92 SER A CA 1
ATOM 739 C C . SER A 1 92 ? 2.306 -2.105 16.569 1.00 92.69 92 SER A C 1
ATOM 741 O O . SER A 1 92 ? 1.388 -1.359 16.918 1.00 92.69 92 SER A O 1
ATOM 743 N N . ILE A 1 93 ? 3.496 -1.626 16.187 1.00 94.06 93 ILE A N 1
ATOM 744 C CA . ILE A 1 93 ? 3.803 -0.191 16.087 1.00 94.06 93 ILE A CA 1
ATOM 745 C C . ILE A 1 93 ? 2.935 0.468 15.009 1.00 94.06 93 ILE A C 1
ATOM 747 O O . ILE A 1 93 ? 2.377 1.547 15.233 1.00 94.06 93 ILE A O 1
ATOM 751 N N . GLU A 1 94 ? 2.807 -0.173 13.848 1.00 93.56 94 GLU A N 1
ATOM 752 C CA . GLU A 1 94 ? 1.996 0.319 12.738 1.00 93.56 94 GLU A CA 1
ATOM 753 C C . GLU A 1 94 ? 0.512 0.407 13.119 1.00 93.56 94 GLU A C 1
ATOM 755 O O . GLU A 1 94 ? -0.109 1.460 12.945 1.00 93.56 94 GLU A O 1
ATOM 760 N N . LEU A 1 95 ? -0.033 -0.653 13.724 1.00 93.44 95 LEU A N 1
ATOM 761 C CA . LEU A 1 95 ? -1.414 -0.694 14.195 1.00 93.44 95 LEU A CA 1
ATOM 762 C C . LEU A 1 95 ? -1.680 0.394 15.240 1.00 93.44 95 LEU A C 1
ATOM 764 O O . LEU A 1 95 ? -2.678 1.109 15.137 1.00 93.44 95 LEU A O 1
ATOM 768 N N . LYS A 1 96 ? -0.771 0.578 16.208 1.00 93.44 96 LYS A N 1
ATOM 769 C CA . LYS A 1 96 ? -0.877 1.654 17.204 1.00 93.44 96 LYS A CA 1
ATOM 770 C C . LYS A 1 96 ? -0.980 3.022 16.529 1.00 93.44 96 LYS A C 1
ATOM 772 O O . LYS A 1 96 ? -1.859 3.808 16.874 1.00 93.44 96 LYS A O 1
ATOM 777 N N . LYS A 1 97 ? -0.102 3.307 15.563 1.00 94.38 97 LYS A N 1
ATOM 778 C CA . LYS A 1 97 ? -0.113 4.582 14.834 1.00 94.38 97 LYS A CA 1
ATOM 779 C C . LYS A 1 97 ? -1.447 4.800 14.113 1.00 94.38 97 LYS A C 1
ATOM 781 O O . LYS A 1 97 ? -1.995 5.897 14.180 1.00 94.38 97 LYS A O 1
ATOM 786 N N . MET A 1 98 ? -1.981 3.768 13.460 1.00 92.56 98 MET A N 1
ATOM 787 C CA . MET A 1 98 ? -3.271 3.858 12.770 1.00 92.56 98 MET A CA 1
ATOM 788 C C . MET A 1 98 ? -4.439 4.093 13.730 1.00 92.56 98 MET A C 1
ATOM 790 O O . MET A 1 98 ? -5.312 4.906 13.431 1.00 92.56 98 MET A O 1
ATOM 794 N N . ILE A 1 99 ? -4.446 3.437 14.893 1.00 92.44 99 ILE A N 1
ATOM 795 C CA . ILE A 1 99 ? -5.452 3.674 15.938 1.00 92.44 99 ILE A CA 1
ATOM 796 C C . ILE A 1 99 ? -5.377 5.126 16.426 1.00 92.44 99 ILE A C 1
ATOM 798 O O . ILE A 1 99 ? -6.404 5.802 16.475 1.00 92.44 99 ILE A O 1
ATOM 802 N N . ASP A 1 100 ? -4.173 5.631 16.715 1.00 95.44 100 ASP A N 1
ATOM 803 C CA . ASP A 1 100 ? -3.965 7.016 17.154 1.00 95.44 100 ASP A CA 1
ATOM 804 C C . ASP A 1 100 ? -4.486 8.025 16.105 1.00 95.44 100 ASP A C 1
ATOM 806 O O . ASP A 1 100 ? -5.113 9.027 16.453 1.00 95.44 100 ASP A O 1
ATOM 810 N N . GLU A 1 101 ? -4.262 7.768 14.811 1.00 93.56 101 GLU A N 1
ATOM 811 C CA . GLU A 1 101 ? -4.795 8.590 13.714 1.00 93.56 101 GLU A CA 1
ATOM 812 C C . GLU A 1 101 ? -6.329 8.540 13.640 1.00 93.56 101 GLU A C 1
ATOM 814 O O . GLU A 1 101 ? -6.969 9.578 13.461 1.00 93.56 101 GLU A O 1
ATOM 819 N N . LYS A 1 102 ? -6.931 7.359 13.820 1.00 91.62 102 LYS A N 1
ATOM 820 C CA . LYS A 1 102 ? -8.390 7.185 13.805 1.00 91.62 102 LYS A CA 1
ATOM 821 C C . LYS A 1 102 ? -9.080 7.867 14.978 1.00 91.62 102 LYS A C 1
ATOM 823 O O . LYS A 1 102 ? -10.109 8.503 14.767 1.00 91.62 102 LYS A O 1
ATOM 828 N N . ILE A 1 103 ? -8.514 7.778 16.180 1.00 95.31 103 ILE A N 1
ATOM 829 C CA . ILE A 1 103 ? -9.041 8.472 17.363 1.00 95.31 103 ILE A CA 1
ATOM 830 C C . ILE A 1 103 ? -9.029 9.983 17.123 1.00 95.31 103 ILE A C 1
ATOM 832 O O . ILE A 1 103 ? -10.065 10.623 17.259 1.00 95.31 103 ILE A O 1
ATOM 836 N N . LYS A 1 104 ? -7.914 10.541 16.630 1.00 96.75 104 LYS A N 1
ATOM 837 C CA . LYS A 1 104 ? -7.835 11.973 16.289 1.00 96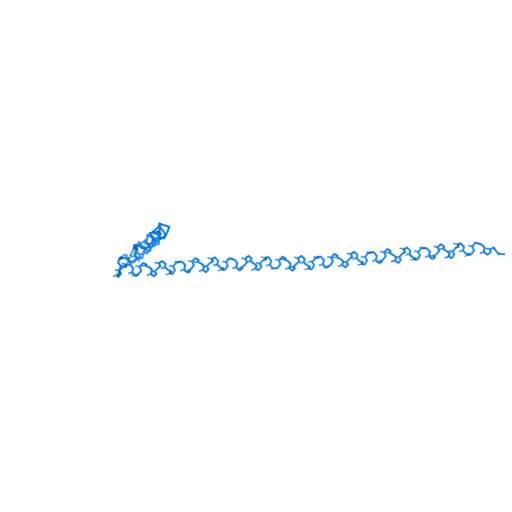.75 104 LYS A CA 1
ATOM 838 C C . LYS A 1 104 ? -8.860 12.394 15.236 1.00 96.75 104 LYS A C 1
ATOM 840 O O . LYS A 1 104 ? -9.427 13.483 15.328 1.00 96.75 104 LYS A O 1
ATOM 845 N N . GLU A 1 105 ? -9.086 11.563 14.218 1.00 95.94 105 GLU A N 1
ATOM 846 C CA . GLU A 1 105 ? -10.102 11.817 13.191 1.00 95.94 105 GLU A CA 1
ATOM 847 C C . GLU A 1 105 ? -11.510 11.860 13.807 1.00 95.94 105 GLU A C 1
ATOM 849 O O . GLU A 1 105 ? -12.305 12.736 13.465 1.00 95.94 105 GLU A O 1
ATOM 854 N N . ILE A 1 106 ? -11.813 10.939 14.727 1.00 95.69 106 ILE A N 1
ATOM 855 C CA . ILE A 1 106 ? -13.082 10.896 15.461 1.00 95.69 106 ILE A CA 1
ATOM 856 C C . ILE A 1 106 ? -13.234 12.137 16.344 1.00 95.69 106 ILE A C 1
ATOM 858 O O . ILE A 1 106 ? -14.253 12.812 16.233 1.00 95.69 106 ILE A O 1
ATOM 862 N N . ASP A 1 107 ? -12.221 12.484 17.138 1.00 97.12 107 ASP A N 1
ATOM 863 C CA . ASP A 1 107 ? -12.233 13.666 18.008 1.00 97.12 107 ASP A CA 1
ATOM 864 C C . ASP A 1 107 ? -12.480 14.948 17.204 1.00 97.12 107 ASP A C 1
ATOM 866 O O . ASP A 1 107 ? -13.308 15.776 17.574 1.00 97.12 107 ASP A O 1
ATOM 870 N N . THR A 1 108 ? -11.817 15.080 16.050 1.00 97.38 108 THR A N 1
ATOM 871 C CA . THR A 1 108 ? -12.005 16.222 15.141 1.00 97.38 108 THR A CA 1
ATOM 872 C C . THR A 1 108 ? -13.439 16.294 14.616 1.00 97.38 108 THR A C 1
ATOM 874 O O . THR A 1 108 ? -14.017 17.377 14.541 1.00 97.38 108 THR A O 1
ATOM 877 N N . LYS A 1 109 ? -14.032 15.149 14.251 1.00 97.06 109 LYS A N 1
ATOM 878 C CA . LYS A 1 109 ? -15.423 15.090 13.782 1.00 97.06 109 LYS A CA 1
ATOM 879 C C . LYS A 1 109 ? -16.405 15.429 14.896 1.00 97.06 109 LYS A C 1
ATOM 881 O O . LYS A 1 109 ? -17.331 16.187 14.639 1.00 97.06 109 LYS A O 1
ATOM 886 N N . ILE A 1 110 ? -16.195 14.915 16.107 1.00 97.25 110 ILE A N 1
ATOM 887 C CA . ILE A 1 110 ? -17.025 15.235 17.276 1.00 97.25 110 ILE A CA 1
ATOM 888 C C . ILE A 1 110 ? -16.967 16.738 17.560 1.00 97.25 110 ILE A C 1
ATOM 890 O O . ILE A 1 110 ? -18.011 17.371 17.620 1.00 97.25 110 ILE A O 1
ATOM 894 N N . ALA A 1 111 ? -15.772 17.330 17.603 1.00 96.25 111 ALA A N 1
ATOM 895 C CA . ALA A 1 111 ? -15.604 18.767 17.826 1.00 96.25 111 ALA A CA 1
ATOM 896 C C . ALA A 1 111 ? -16.230 19.647 16.727 1.00 96.25 111 ALA A C 1
ATOM 898 O O . ALA A 1 111 ? -16.497 20.817 16.964 1.00 96.25 111 ALA A O 1
ATOM 899 N N . SER A 1 112 ? -16.443 19.112 15.519 1.00 95.62 112 SER A N 1
ATOM 900 C CA . SER A 1 112 ? -17.131 19.829 14.434 1.00 95.62 112 SER A CA 1
ATOM 901 C C . SER A 1 112 ? -18.662 19.743 14.492 1.00 95.62 112 SER A C 1
ATOM 903 O O . SER A 1 112 ? -19.330 20.353 13.658 1.00 95.62 112 SER A O 1
ATOM 905 N N . LEU A 1 113 ? -19.207 18.943 15.413 1.00 93.38 113 LEU A N 1
ATOM 906 C CA . LEU A 1 113 ? -20.646 18.777 15.631 1.00 93.38 113 LEU A CA 1
ATOM 907 C C . LEU A 1 113 ? -21.182 19.639 16.787 1.00 93.38 113 LEU A C 1
ATOM 909 O O . LEU A 1 113 ? -22.403 19.765 16.895 1.00 93.38 113 LEU A O 1
ATOM 913 N N . ASP A 1 114 ? -20.293 20.205 17.609 1.00 67.94 114 ASP A N 1
ATOM 914 C CA . ASP A 1 114 ? -20.588 21.178 18.675 1.00 67.94 114 ASP A CA 1
ATOM 915 C C . ASP A 1 114 ? -20.612 22.622 18.133 1.00 67.94 114 ASP A C 1
ATOM 917 O O . ASP A 1 114 ? -21.447 23.422 18.620 1.00 67.94 114 ASP A O 1
#

Sequence (114 aa):
MNKKKVNRSRAKTKIGDLKKERNQDVEGCQSSSLVDETKNVNHVSFIQQKIVEAEDKLEKLRKENRKKEMDLLMIKSIQNPAMLDNLTMDESIELKKMIDEKIKEIDTKIASLD

pLDDT: mean 84.63, std 12.92, range [52.75, 98.19]

Organism: Vicia faba (NCBI:txid3906)